Protein AF-A0A6F9D682-F1 (afdb_monomer_lite)

pLDDT: mean 87.8, std 18.55, range [34.5, 98.81]

Structure (mmCIF, N/CA/C/O backbone):
data_AF-A0A6F9D682-F1
#
_entry.id   AF-A0A6F9D682-F1
#
loop_
_atom_site.group_PDB
_atom_site.id
_atom_site.type_symbol
_atom_site.label_atom_id
_atom_site.label_alt_id
_atom_site.label_comp_id
_atom_site.label_asym_id
_atom_site.label_entity_id
_atom_site.label_seq_id
_atom_site.pdbx_PDB_ins_code
_atom_site.Cartn_x
_atom_site.Cartn_y
_atom_site.Cartn_z
_atom_site.occupancy
_atom_site.B_iso_or_equiv
_atom_site.auth_seq_id
_atom_site.auth_comp_id
_atom_site.auth_asym_id
_atom_site.auth_atom_id
_atom_site.pdbx_PDB_model_num
ATOM 1 N N . MET A 1 1 ? 8.078 -0.989 11.674 1.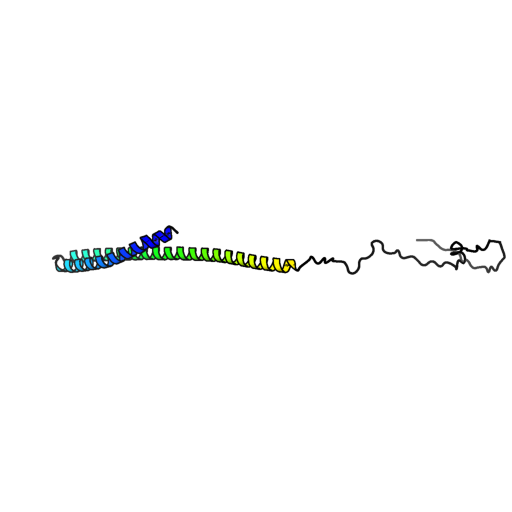00 73.50 1 MET A N 1
ATOM 2 C CA . MET A 1 1 ? 8.097 -2.444 11.963 1.00 73.50 1 MET A CA 1
ATOM 3 C C . MET A 1 1 ? 7.949 -2.728 13.451 1.00 73.50 1 MET A C 1
ATOM 5 O O . MET A 1 1 ? 6.989 -3.394 13.797 1.00 73.50 1 MET A O 1
ATOM 9 N N . ALA A 1 2 ? 8.813 -2.195 14.328 1.00 87.69 2 ALA A N 1
ATOM 10 C CA . ALA A 1 2 ? 8.696 -2.405 15.781 1.00 87.69 2 ALA A CA 1
ATOM 11 C C . ALA A 1 2 ? 7.352 -1.927 16.369 1.00 87.69 2 ALA A C 1
ATOM 13 O O . ALA A 1 2 ? 6.748 -2.624 17.172 1.00 87.69 2 ALA A O 1
ATOM 14 N N . GLU A 1 3 ? 6.856 -0.778 15.909 1.00 93.19 3 GLU A N 1
ATOM 15 C CA . GLU A 1 3 ? 5.561 -0.228 16.328 1.00 93.19 3 GLU A CA 1
ATOM 16 C C . GLU A 1 3 ? 4.369 -1.095 15.891 1.00 93.19 3 GLU A C 1
ATOM 18 O O . GLU A 1 3 ? 3.512 -1.421 16.703 1.00 93.19 3 GLU A O 1
ATOM 23 N N . LEU A 1 4 ? 4.358 -1.564 14.636 1.00 94.69 4 LEU A N 1
ATOM 24 C CA . LEU A 1 4 ? 3.328 -2.488 14.147 1.00 94.69 4 LEU A CA 1
ATOM 25 C C . LEU A 1 4 ? 3.314 -3.799 14.948 1.00 94.69 4 LEU A C 1
ATOM 27 O O . LEU A 1 4 ? 2.244 -4.307 15.270 1.00 94.69 4 LEU A O 1
ATOM 31 N N . GLN A 1 5 ? 4.494 -4.325 15.292 1.00 94.75 5 GLN A N 1
ATOM 32 C CA . GLN A 1 5 ? 4.612 -5.528 16.115 1.00 94.75 5 GLN A CA 1
ATOM 33 C C . GLN A 1 5 ? 4.037 -5.305 17.517 1.00 94.75 5 GLN A C 1
ATOM 35 O O . GLN A 1 5 ? 3.312 -6.148 18.028 1.00 94.75 5 GLN A O 1
ATOM 40 N N . MET A 1 6 ? 4.324 -4.151 18.122 1.00 96.38 6 MET A N 1
ATOM 41 C CA . MET A 1 6 ? 3.793 -3.781 19.434 1.00 96.38 6 MET A CA 1
ATOM 42 C C . MET A 1 6 ? 2.261 -3.694 19.422 1.00 96.38 6 MET A C 1
ATOM 44 O O . MET A 1 6 ? 1.607 -4.256 20.300 1.00 96.38 6 MET A O 1
ATOM 48 N N . LEU A 1 7 ? 1.687 -3.059 18.394 1.00 96.81 7 LEU A N 1
ATOM 49 C CA . LEU A 1 7 ? 0.236 -2.965 18.216 1.00 96.81 7 LEU A CA 1
ATOM 50 C C . LEU A 1 7 ? -0.413 -4.349 18.085 1.00 96.81 7 LEU A C 1
ATOM 52 O O . LEU A 1 7 ? -1.410 -4.620 18.753 1.00 96.81 7 LEU A O 1
ATOM 56 N N . LEU A 1 8 ? 0.162 -5.223 17.252 1.00 95.88 8 LEU A N 1
ATOM 57 C CA . LEU A 1 8 ? -0.378 -6.554 16.959 1.00 95.88 8 LEU A CA 1
ATOM 58 C C . LEU A 1 8 ? -0.243 -7.537 18.123 1.00 95.88 8 LEU A C 1
ATOM 60 O O . LEU A 1 8 ? -1.195 -8.257 18.417 1.00 95.88 8 LEU A O 1
ATOM 64 N N . ASP A 1 9 ? 0.915 -7.572 18.779 1.00 96.19 9 ASP A N 1
ATOM 65 C CA . ASP A 1 9 ? 1.215 -8.588 19.792 1.00 96.19 9 ASP A CA 1
ATOM 66 C C . ASP A 1 9 ? 0.782 -8.174 21.197 1.00 96.19 9 ASP A C 1
ATOM 68 O O . ASP A 1 9 ? 0.541 -9.032 22.049 1.00 96.19 9 ASP A O 1
ATOM 72 N N . GLN A 1 10 ? 0.720 -6.867 21.468 1.00 95.75 10 GLN A N 1
ATOM 73 C CA . GLN A 1 10 ? 0.526 -6.354 22.821 1.00 95.75 10 GLN A CA 1
ATOM 74 C C . GLN A 1 10 ? -0.712 -5.474 22.916 1.00 95.75 10 GLN A C 1
ATOM 76 O O . GLN A 1 10 ? -1.683 -5.878 23.551 1.00 95.75 10 GLN A O 1
ATOM 81 N N . GLU A 1 11 ? -0.717 -4.297 22.293 1.00 96.50 11 GLU A N 1
ATOM 82 C CA . GLU A 1 11 ? -1.712 -3.271 22.626 1.00 96.50 11 GLU A CA 1
ATOM 83 C C . GLU A 1 11 ? -3.140 -3.648 22.213 1.00 96.50 11 GLU A C 1
ATOM 85 O O . GLU A 1 11 ? -4.069 -3.527 23.014 1.00 96.50 11 GLU A O 1
ATOM 90 N N . ILE A 1 12 ? -3.338 -4.141 20.985 1.00 97.62 12 ILE A N 1
ATOM 91 C CA . ILE A 1 12 ? -4.666 -4.540 20.495 1.00 97.62 12 ILE A CA 1
ATOM 92 C C . ILE A 1 12 ? -5.179 -5.782 21.247 1.00 97.62 12 ILE A C 1
ATOM 94 O O . ILE A 1 12 ? -6.318 -5.747 21.729 1.00 97.62 12 ILE A O 1
ATOM 98 N N . PRO A 1 13 ? -4.389 -6.865 21.429 1.00 98.12 13 PRO A N 1
ATOM 99 C CA . PRO A 1 13 ? -4.809 -8.001 22.249 1.00 98.12 13 PRO A CA 1
ATOM 100 C C . PRO A 1 13 ? -5.133 -7.621 23.696 1.00 98.12 13 PRO A C 1
ATOM 102 O O . PRO A 1 13 ? -6.150 -8.068 24.228 1.00 98.12 13 PRO A O 1
ATOM 105 N N . GLN A 1 14 ? -4.312 -6.779 24.331 1.00 96.81 14 GLN A N 1
ATOM 106 C CA . GLN A 1 14 ? -4.551 -6.312 25.698 1.00 96.81 14 GLN A CA 1
ATOM 107 C C . GLN A 1 14 ? -5.819 -5.463 25.785 1.00 96.81 14 GLN A C 1
ATOM 109 O O . GLN A 1 14 ? -6.658 -5.729 26.644 1.00 96.81 14 GLN A O 1
ATOM 114 N N . GLY A 1 15 ? -6.013 -4.507 24.872 1.00 97.06 15 GLY A N 1
ATOM 115 C CA . GLY A 1 15 ? -7.224 -3.686 24.817 1.00 97.06 15 GLY A CA 1
ATOM 116 C C . GLY A 1 15 ? -8.488 -4.525 24.612 1.00 97.06 15 GLY A C 1
ATOM 117 O O . GLY A 1 15 ? -9.496 -4.321 25.289 1.00 97.06 15 GLY A O 1
ATOM 118 N N . ARG A 1 16 ? -8.421 -5.547 23.751 1.00 97.81 16 ARG A N 1
ATOM 119 C CA . ARG A 1 16 ? -9.514 -6.509 23.558 1.00 97.81 16 ARG A CA 1
ATOM 120 C C . ARG A 1 16 ? -9.791 -7.329 24.821 1.00 97.81 16 ARG A C 1
ATOM 122 O O . ARG A 1 16 ? -10.954 -7.511 25.180 1.00 97.81 16 ARG A O 1
ATOM 129 N N . ASN A 1 17 ? -8.752 -7.824 25.491 1.00 97.38 17 ASN A N 1
ATOM 130 C CA . ASN A 1 17 ? -8.898 -8.585 26.733 1.00 97.38 17 ASN A CA 1
ATOM 131 C C . ASN A 1 17 ? -9.485 -7.723 27.857 1.00 97.38 17 ASN A C 1
ATOM 133 O O . ASN A 1 17 ? -10.385 -8.185 28.552 1.00 97.38 17 ASN A O 1
ATOM 137 N N . ALA A 1 18 ? -9.064 -6.461 27.975 1.00 96.50 18 ALA A N 1
ATOM 138 C CA . ALA A 1 18 ? -9.641 -5.505 28.916 1.00 96.50 18 ALA A CA 1
ATOM 139 C C . ALA A 1 18 ? -11.141 -5.280 28.656 1.00 96.50 18 ALA A C 1
ATOM 141 O O . ALA A 1 18 ? -11.926 -5.222 29.600 1.00 96.50 18 ALA A O 1
ATOM 142 N N . LEU A 1 19 ? -11.566 -5.240 27.386 1.00 96.88 19 LEU A N 1
ATOM 143 C CA . LEU A 1 19 ? -12.985 -5.157 27.019 1.00 96.88 19 LEU A CA 1
ATOM 144 C C . LEU A 1 19 ? -13.777 -6.407 27.446 1.00 96.88 19 LEU A C 1
ATOM 146 O O . LEU A 1 19 ? -14.895 -6.300 27.953 1.00 96.88 19 LEU A O 1
ATOM 150 N N . LEU A 1 20 ? -13.202 -7.599 27.252 1.00 97.44 20 LEU A N 1
ATOM 151 C CA . LEU A 1 20 ? -13.810 -8.866 27.679 1.00 97.44 20 LEU A CA 1
ATOM 152 C C . LEU A 1 20 ? -13.907 -8.963 29.204 1.00 97.44 20 LEU A C 1
ATOM 154 O O . LEU A 1 20 ? -14.895 -9.467 29.743 1.00 97.44 20 LEU A O 1
ATOM 158 N N . GLU A 1 21 ? -12.894 -8.473 29.909 1.00 96.88 21 GLU A N 1
ATOM 159 C CA . GLU A 1 21 ? -12.909 -8.400 31.363 1.00 96.88 21 GLU A CA 1
ATOM 160 C C . GLU A 1 21 ? -13.972 -7.409 31.850 1.00 96.88 21 GLU A C 1
ATOM 162 O O . GLU A 1 21 ? -14.788 -7.751 32.707 1.00 96.88 21 GLU A O 1
ATOM 167 N N . SER A 1 22 ? -14.034 -6.226 31.232 1.00 96.56 22 SER A N 1
ATOM 168 C CA . SER A 1 22 ? -15.042 -5.198 31.494 1.00 96.56 22 SER A CA 1
ATOM 169 C C . SER A 1 22 ? -16.460 -5.753 31.349 1.00 96.56 22 SER A C 1
ATOM 171 O O . SER A 1 22 ? -17.278 -5.584 32.249 1.00 96.56 22 SER A O 1
ATOM 173 N N . HIS A 1 23 ? -16.737 -6.539 30.303 1.00 96.25 23 HIS A N 1
ATOM 174 C CA . HIS A 1 23 ? -18.027 -7.215 30.137 1.00 96.25 23 HIS A CA 1
ATOM 175 C C . HIS A 1 23 ? -18.410 -8.092 31.347 1.00 96.25 23 HIS A C 1
ATOM 177 O O . HIS A 1 23 ? -19.521 -7.990 31.875 1.00 96.25 23 HIS A O 1
ATOM 183 N N . ASN A 1 24 ? -17.485 -8.932 31.819 1.00 96.50 24 ASN A N 1
ATOM 184 C CA . ASN A 1 24 ? -17.725 -9.800 32.974 1.00 96.50 24 ASN A CA 1
ATOM 185 C C . ASN A 1 24 ? -17.854 -9.005 34.281 1.00 96.50 24 ASN A C 1
ATOM 187 O O . ASN A 1 24 ? -18.699 -9.323 35.122 1.00 96.50 24 ASN A O 1
ATOM 191 N N . ASN A 1 25 ? -17.037 -7.967 34.450 1.00 96.19 25 ASN A N 1
ATOM 192 C CA . ASN A 1 25 ? -17.040 -7.118 35.636 1.00 96.19 25 ASN A CA 1
ATOM 193 C C . ASN A 1 25 ? -18.336 -6.304 35.731 1.00 96.19 25 ASN A C 1
ATOM 195 O O . ASN A 1 25 ? -18.957 -6.280 36.791 1.00 96.19 25 ASN A O 1
ATOM 199 N N . LEU A 1 26 ? -18.826 -5.745 34.623 1.00 97.25 26 LEU A N 1
ATOM 200 C CA . LEU A 1 26 ? -20.094 -5.012 34.579 1.00 97.25 26 LEU A CA 1
ATOM 201 C C . LEU A 1 26 ? -21.295 -5.883 34.941 1.00 97.25 26 LEU A C 1
ATOM 203 O O . LEU A 1 26 ? -22.202 -5.419 35.628 1.00 97.25 26 LEU A O 1
ATOM 207 N N . LYS A 1 27 ? -21.289 -7.164 34.556 1.00 97.06 27 LYS A N 1
ATOM 208 C CA . LYS A 1 27 ? -22.325 -8.116 34.979 1.00 97.06 27 LYS A CA 1
ATOM 209 C C . LYS A 1 27 ? -22.340 -8.306 36.502 1.00 97.06 27 LYS A C 1
ATOM 211 O O . LYS A 1 27 ? -23.413 -8.366 37.108 1.00 97.06 27 LYS A O 1
ATOM 216 N N . LYS A 1 28 ? -21.161 -8.375 37.129 1.00 97.00 28 LYS A N 1
ATOM 217 C CA . LYS A 1 28 ? -21.029 -8.467 38.593 1.00 97.00 28 LYS A CA 1
ATOM 218 C C . LYS A 1 28 ? -21.475 -7.172 39.273 1.00 97.00 28 LYS A C 1
ATOM 220 O O . LYS A 1 28 ? -22.262 -7.246 40.207 1.00 97.00 28 LYS A O 1
ATOM 225 N N . VAL A 1 29 ? -21.044 -6.011 38.768 1.00 97.00 29 VAL A N 1
ATOM 226 C CA . VAL A 1 29 ? -21.451 -4.686 39.277 1.00 97.00 29 VAL A CA 1
ATOM 227 C C . VAL A 1 29 ? -22.966 -4.517 39.192 1.00 97.00 29 VAL A C 1
ATOM 229 O O . VAL A 1 29 ? -23.595 -4.141 40.172 1.00 97.00 29 VAL A O 1
ATOM 232 N N . SER A 1 30 ? -23.575 -4.882 38.063 1.00 96.81 30 SER A N 1
ATOM 233 C CA . SER A 1 30 ? -25.030 -4.877 37.887 1.00 96.81 30 SER A CA 1
ATOM 234 C C . SER A 1 30 ? -25.745 -5.741 38.931 1.00 96.81 30 SER A C 1
ATOM 236 O O . SER A 1 30 ? -26.725 -5.291 39.526 1.00 96.81 30 SER A O 1
ATOM 238 N N . SER A 1 31 ? -25.249 -6.958 39.169 1.00 97.06 31 SER A N 1
ATOM 239 C CA . SER A 1 31 ? -25.835 -7.877 40.153 1.00 97.06 31 SER A CA 1
ATOM 240 C C . SER A 1 31 ? -25.696 -7.329 41.577 1.00 97.06 31 SER A C 1
ATOM 242 O O . SER A 1 31 ? -26.659 -7.354 42.339 1.00 97.06 31 SER A O 1
ATOM 244 N N . TYR A 1 32 ? -24.528 -6.766 41.904 1.00 97.12 32 TYR A N 1
ATOM 245 C CA . TYR A 1 32 ? -24.266 -6.106 43.181 1.00 97.12 32 TYR A CA 1
ATOM 246 C C . TYR A 1 32 ? -25.198 -4.914 43.402 1.00 97.12 32 TYR A C 1
ATOM 248 O O . TYR A 1 32 ? -25.870 -4.864 44.423 1.00 97.12 32 TYR A O 1
ATOM 256 N N . CYS A 1 33 ? -25.310 -3.991 42.441 1.00 96.88 33 CYS A N 1
ATOM 257 C CA . CYS A 1 33 ? -26.183 -2.823 42.572 1.00 96.88 33 CYS A CA 1
ATOM 258 C C . CYS A 1 33 ? -27.649 -3.227 42.786 1.00 96.88 33 CYS A C 1
ATOM 260 O O . CYS A 1 33 ? -28.337 -2.626 43.608 1.00 96.88 33 CYS A O 1
ATOM 262 N N . ALA A 1 34 ? -28.121 -4.266 42.086 1.00 96.06 34 ALA A N 1
ATOM 263 C CA . ALA A 1 34 ? -29.477 -4.779 42.257 1.00 96.06 34 ALA A CA 1
ATOM 264 C C . ALA A 1 34 ? -29.698 -5.375 43.658 1.00 96.06 34 ALA A C 1
ATOM 266 O O . ALA A 1 34 ? -30.687 -5.051 44.313 1.00 96.06 34 ALA A O 1
ATOM 267 N N . GLN A 1 35 ? -28.774 -6.215 44.129 1.00 96.38 35 GLN A N 1
ATOM 268 C CA . GLN A 1 35 ? -28.865 -6.846 45.446 1.00 96.38 35 GLN A CA 1
ATOM 269 C C . GLN A 1 35 ? -28.723 -5.820 46.579 1.00 96.38 35 GLN A C 1
ATOM 271 O O . GLN A 1 35 ? -29.564 -5.778 47.474 1.00 96.38 35 GLN A O 1
ATOM 276 N N . HIS A 1 36 ? -27.736 -4.930 46.486 1.00 96.06 36 HIS A N 1
ATOM 277 C CA . HIS A 1 36 ? -27.504 -3.850 47.442 1.00 96.06 36 HIS A CA 1
ATOM 278 C C . HIS A 1 36 ? -28.734 -2.945 47.568 1.00 96.06 36 HIS A C 1
ATOM 280 O O . HIS A 1 36 ? -29.180 -2.638 48.671 1.00 96.06 36 HIS A O 1
ATOM 286 N N . TYR A 1 37 ? -29.369 -2.599 46.443 1.00 96.69 37 TYR A N 1
ATOM 287 C CA . TYR A 1 37 ? -30.606 -1.827 46.470 1.00 96.69 37 TYR A CA 1
ATOM 288 C C . TYR A 1 37 ? -31.761 -2.563 47.157 1.00 96.69 37 TYR A C 1
ATOM 290 O O . TYR A 1 37 ? -32.611 -1.906 47.748 1.00 96.69 37 TYR A O 1
ATOM 298 N N . LEU A 1 38 ? -31.835 -3.897 47.106 1.00 95.50 38 LEU A N 1
ATOM 299 C CA . LEU A 1 38 ? -32.885 -4.672 47.781 1.00 95.50 38 LEU A CA 1
ATOM 300 C C . LEU A 1 38 ? -32.625 -4.825 49.284 1.00 95.50 38 LEU A C 1
ATOM 302 O O . LEU A 1 38 ? -33.562 -4.672 50.069 1.00 95.50 38 LEU A O 1
ATOM 306 N N . GLU A 1 39 ? -31.377 -5.062 49.675 1.00 94.81 39 GLU A N 1
ATOM 307 C CA . GLU A 1 39 ? -30.976 -5.356 51.056 1.00 94.81 39 GLU A CA 1
ATOM 308 C C . GLU A 1 39 ? -30.804 -4.099 51.923 1.00 94.81 39 GLU A C 1
ATOM 310 O O . GLU A 1 39 ? -31.131 -4.131 53.109 1.00 94.81 39 GLU A O 1
ATOM 315 N N . ASP A 1 40 ? -30.356 -2.976 51.351 1.00 94.50 40 ASP A N 1
ATOM 316 C CA . ASP A 1 40 ? -30.062 -1.763 52.120 1.00 94.50 40 ASP A CA 1
ATOM 317 C C . ASP A 1 40 ? -31.359 -1.084 52.622 1.00 94.50 40 ASP A C 1
ATOM 319 O O . ASP A 1 40 ? -32.264 -0.804 51.819 1.00 94.50 40 ASP A O 1
ATOM 323 N N . PRO A 1 41 ? -31.501 -0.787 53.928 1.00 93.06 41 PRO A N 1
ATOM 324 C CA . PRO A 1 41 ? -32.632 -0.021 54.450 1.00 93.06 41 PRO A CA 1
ATOM 325 C C . PRO A 1 41 ? -32.726 1.404 53.872 1.00 93.06 41 PRO A C 1
ATOM 327 O O . PRO A 1 41 ? -33.831 1.940 53.757 1.00 93.06 41 PRO A O 1
ATOM 330 N N . ASN A 1 42 ? -31.611 2.028 53.469 1.00 95.19 42 ASN A N 1
ATOM 331 C CA . ASN A 1 42 ? -31.592 3.375 52.900 1.00 95.19 42 ASN A CA 1
ATOM 332 C C . ASN A 1 42 ? -31.526 3.362 51.363 1.00 95.19 42 ASN A C 1
ATOM 334 O O . ASN A 1 42 ? -30.488 3.594 50.742 1.00 95.19 42 ASN A O 1
ATOM 338 N N . LYS A 1 43 ? -32.690 3.206 50.726 1.00 95.00 43 LYS A N 1
ATOM 339 C CA . LYS A 1 43 ? -32.812 3.135 49.256 1.00 95.00 43 LYS A CA 1
ATOM 340 C C . LYS A 1 43 ? -32.249 4.345 48.504 1.00 95.00 43 LYS A C 1
ATOM 342 O O . LYS A 1 43 ? -31.838 4.201 47.356 1.00 95.00 43 LYS A O 1
ATOM 347 N N . LYS A 1 44 ? -32.240 5.541 49.109 1.00 95.56 44 LYS A N 1
ATOM 348 C CA . LYS A 1 44 ? -31.671 6.737 48.462 1.00 95.56 44 LYS A CA 1
ATOM 349 C C . LYS A 1 44 ? -30.154 6.620 48.326 1.00 95.56 44 LYS A C 1
ATOM 351 O O . LYS A 1 44 ? -29.638 6.873 47.244 1.00 95.56 44 LYS A O 1
ATOM 356 N N . ALA A 1 45 ? -29.474 6.185 49.387 1.00 95.12 45 ALA A N 1
ATOM 357 C CA . ALA A 1 45 ? -28.026 5.995 49.372 1.00 95.12 45 ALA A CA 1
ATOM 358 C C . ALA A 1 45 ? -27.614 4.902 48.370 1.00 95.12 45 ALA A C 1
ATOM 360 O O . ALA A 1 45 ? -26.786 5.160 47.499 1.00 95.12 45 ALA A O 1
ATOM 361 N N . ALA A 1 46 ? -28.274 3.738 48.405 1.00 95.62 46 ALA A N 1
ATOM 362 C CA . ALA A 1 46 ? -28.009 2.646 47.464 1.00 95.62 46 ALA A CA 1
ATOM 363 C C . ALA A 1 46 ? -28.245 3.038 45.988 1.00 95.62 46 ALA A C 1
ATOM 365 O O . ALA A 1 46 ? -27.521 2.596 45.089 1.00 95.62 46 ALA A O 1
ATOM 366 N N . LEU A 1 47 ? -29.244 3.888 45.713 1.00 96.25 47 LEU A N 1
ATOM 367 C CA . LEU A 1 47 ? -29.489 4.407 44.365 1.00 96.25 47 LEU A CA 1
ATOM 36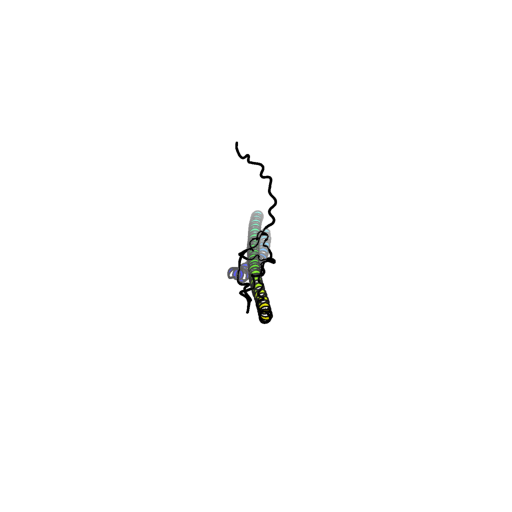8 C C . LEU A 1 47 ? -28.376 5.352 43.901 1.00 96.25 47 LEU A C 1
ATOM 370 O O . LEU A 1 47 ? -27.946 5.266 42.752 1.00 96.25 47 LEU A O 1
ATOM 374 N N . ASP A 1 48 ? -27.920 6.257 44.765 1.00 96.94 48 ASP A N 1
ATOM 375 C CA . ASP A 1 48 ? -26.848 7.187 44.411 1.00 96.94 48 ASP A CA 1
ATOM 376 C C . ASP A 1 48 ? -25.511 6.456 44.211 1.00 96.94 48 ASP A C 1
ATOM 378 O O . ASP A 1 48 ? -24.779 6.765 43.269 1.00 96.94 48 ASP A O 1
ATOM 382 N N . GLU A 1 49 ? -25.237 5.401 44.981 1.00 96.00 49 GLU A N 1
ATOM 383 C CA . GLU A 1 49 ? -24.103 4.506 44.726 1.00 96.00 49 GLU A CA 1
ATOM 384 C C . GLU A 1 49 ? -24.223 3.805 43.361 1.00 96.00 49 GLU A C 1
ATOM 386 O O . GLU A 1 49 ? -23.272 3.781 42.577 1.00 96.00 49 GLU A O 1
ATOM 391 N N . THR A 1 50 ? -25.418 3.319 43.010 1.00 97.44 50 THR A N 1
ATOM 392 C CA . THR A 1 50 ? -25.676 2.712 41.693 1.00 97.44 50 THR A CA 1
ATOM 393 C C . THR A 1 50 ? -25.456 3.708 40.549 1.00 97.44 50 THR A C 1
ATOM 395 O O . THR A 1 50 ? -24.870 3.355 39.521 1.00 97.44 50 THR A O 1
ATOM 398 N N . LYS A 1 51 ? -25.864 4.976 40.705 1.00 97.69 51 LYS A N 1
ATOM 399 C CA . LYS A 1 51 ? -25.582 6.035 39.716 1.00 97.69 51 LYS A CA 1
ATOM 400 C C . LYS A 1 51 ? -24.083 6.280 39.553 1.00 97.69 51 LYS A C 1
ATOM 402 O O . LYS A 1 51 ? -23.620 6.458 38.422 1.00 97.69 51 LYS A O 1
ATOM 407 N N . ASN A 1 52 ? -23.326 6.253 40.649 1.00 97.44 52 ASN A N 1
ATOM 408 C CA . ASN A 1 52 ? -21.873 6.401 40.608 1.00 97.44 52 ASN A CA 1
ATOM 409 C C . ASN A 1 52 ? -21.231 5.246 39.832 1.00 97.44 52 ASN A C 1
ATOM 411 O O . ASN A 1 52 ? -20.471 5.499 38.895 1.00 97.44 52 ASN A O 1
ATOM 415 N N . PHE A 1 53 ? -21.605 3.997 40.130 1.00 97.50 53 PHE A N 1
ATOM 416 C CA . PHE A 1 53 ? -21.139 2.836 39.366 1.00 97.50 53 PHE A CA 1
ATOM 417 C C . PHE A 1 53 ? -21.531 2.911 37.891 1.00 97.50 53 PHE A C 1
ATOM 419 O O . PHE A 1 53 ? -20.714 2.594 37.029 1.00 97.50 53 PHE A O 1
ATOM 426 N N . THR A 1 54 ? -22.741 3.377 37.579 1.00 97.62 54 THR A N 1
ATOM 427 C CA . THR A 1 54 ? -23.208 3.546 36.193 1.00 97.62 54 THR A CA 1
ATOM 428 C C . THR A 1 54 ? -22.350 4.563 35.438 1.00 97.62 54 THR A C 1
ATOM 430 O O . THR A 1 54 ? -21.920 4.305 34.315 1.00 97.62 54 THR A O 1
ATOM 433 N N . THR A 1 55 ? -22.035 5.696 36.070 1.00 97.81 55 THR A N 1
ATOM 434 C CA . THR A 1 55 ? -21.195 6.750 35.479 1.00 97.81 55 THR A CA 1
ATOM 435 C C . THR A 1 55 ? -19.763 6.262 35.252 1.00 97.81 55 THR A C 1
ATOM 437 O O . THR A 1 55 ? -19.210 6.450 34.169 1.00 97.81 55 THR A O 1
ATOM 440 N N . GLN A 1 56 ? -19.177 5.576 36.239 1.00 97.19 56 GLN A N 1
ATOM 441 C CA . GLN A 1 56 ? -17.836 4.993 36.123 1.00 97.19 56 GLN A CA 1
ATOM 442 C C . GLN A 1 56 ? -17.778 3.911 35.039 1.00 97.19 56 GLN A C 1
ATOM 444 O O . GLN A 1 56 ? -16.844 3.886 34.241 1.00 97.19 56 GLN A O 1
ATOM 449 N N . SER A 1 57 ? -18.799 3.056 34.973 1.00 97.62 57 SER A N 1
ATOM 450 C CA . SER A 1 57 ? -18.930 1.998 33.967 1.00 97.62 57 SER A CA 1
ATOM 451 C C . SER A 1 57 ? -18.988 2.565 32.551 1.00 97.62 57 SER A C 1
ATOM 453 O O . SER A 1 57 ? -18.265 2.104 31.670 1.00 97.62 57 SER A O 1
ATOM 455 N N . LEU A 1 58 ? -19.804 3.605 32.342 1.00 97.31 58 LEU A N 1
ATOM 456 C CA . LEU A 1 58 ? -19.917 4.288 31.056 1.00 97.31 58 LEU A CA 1
ATOM 457 C C . LEU A 1 58 ? -18.577 4.902 30.631 1.00 97.31 58 LEU A C 1
ATOM 459 O O . LEU A 1 58 ? -18.129 4.674 29.508 1.00 97.31 58 LEU A O 1
ATOM 463 N N . ALA A 1 59 ? -17.925 5.641 31.533 1.00 97.56 59 ALA A N 1
ATOM 464 C CA . ALA A 1 59 ? -16.634 6.265 31.259 1.00 97.56 59 ALA A CA 1
ATOM 465 C C . ALA A 1 59 ? -15.544 5.224 30.949 1.00 97.56 59 ALA A C 1
ATOM 467 O O . ALA A 1 59 ? -14.780 5.391 29.999 1.00 97.56 59 ALA A O 1
ATOM 468 N N . SER A 1 60 ? -15.502 4.129 31.714 1.00 97.50 60 SER A N 1
ATOM 469 C CA . SER A 1 60 ? -14.526 3.053 31.541 1.00 97.50 60 SER A CA 1
ATOM 470 C C . SER A 1 60 ? -14.667 2.362 30.182 1.00 97.50 60 SER A C 1
ATOM 472 O O . SER A 1 60 ? -13.686 2.259 29.445 1.00 97.50 60 SER A O 1
ATOM 474 N N . VAL A 1 61 ? -15.883 1.953 29.803 1.00 97.88 61 VAL A N 1
ATOM 475 C CA . VAL A 1 61 ? -16.128 1.291 28.510 1.00 97.88 61 VAL A CA 1
ATOM 476 C C . VAL A 1 61 ? -15.836 2.232 27.345 1.00 97.88 61 VAL A C 1
ATOM 478 O O . VAL A 1 61 ? -15.175 1.829 26.389 1.00 97.88 61 VAL A O 1
ATOM 481 N N . ALA A 1 62 ? -16.281 3.490 27.425 1.00 98.12 62 ALA A N 1
ATOM 482 C CA . ALA A 1 62 ? -16.025 4.477 26.380 1.00 98.12 62 ALA A CA 1
ATOM 483 C C . ALA A 1 62 ? -14.519 4.688 26.156 1.00 98.12 62 ALA A C 1
ATOM 485 O O . ALA A 1 62 ? -14.062 4.690 25.013 1.00 98.12 62 ALA A O 1
ATOM 486 N N . TYR A 1 63 ? -13.741 4.793 27.238 1.00 98.00 63 TYR A N 1
ATOM 487 C CA . TYR A 1 63 ? -12.288 4.917 27.160 1.00 98.00 63 TYR A CA 1
ATOM 488 C C . TYR A 1 63 ? -11.640 3.690 26.509 1.00 98.00 63 TYR A C 1
ATOM 490 O O . TYR A 1 63 ? -10.855 3.835 25.575 1.00 98.00 63 TYR A O 1
ATOM 498 N N . GLN A 1 64 ? -11.994 2.480 26.953 1.00 97.94 64 GLN A N 1
ATOM 499 C CA . GLN A 1 64 ? -11.410 1.253 26.406 1.00 97.94 64 GLN A CA 1
ATOM 500 C C . GLN A 1 64 ? -11.720 1.080 24.910 1.00 97.94 64 GLN A C 1
ATOM 502 O O . GLN A 1 64 ? -10.826 0.723 24.142 1.00 97.94 64 GLN A O 1
ATOM 507 N N . ILE A 1 65 ? -12.955 1.377 24.482 1.00 98.12 65 ILE A N 1
ATOM 508 C CA . ILE A 1 65 ? -13.343 1.340 23.064 1.00 98.12 65 ILE A CA 1
ATOM 509 C C . ILE A 1 65 ? -12.544 2.371 22.263 1.00 98.12 65 ILE A C 1
ATOM 511 O O . ILE A 1 65 ? -11.997 2.029 21.217 1.00 98.12 65 ILE A O 1
ATOM 515 N N . ASN A 1 66 ? -12.447 3.612 22.749 1.00 98.06 66 ASN A N 1
ATOM 516 C CA . ASN A 1 66 ? -11.720 4.676 22.060 1.00 98.06 66 ASN A CA 1
ATOM 517 C C . ASN A 1 66 ? -10.233 4.341 21.880 1.00 98.06 66 ASN A C 1
ATOM 519 O O . ASN A 1 66 ? -9.685 4.522 20.792 1.00 98.06 66 ASN A O 1
ATOM 523 N N . THR A 1 67 ? -9.589 3.825 22.928 1.00 97.69 67 THR A N 1
ATOM 524 C CA . THR A 1 67 ? -8.181 3.419 22.880 1.00 97.69 67 THR A CA 1
ATOM 525 C C . THR A 1 67 ? -7.978 2.276 21.888 1.00 97.69 67 THR A C 1
ATOM 527 O O . THR A 1 67 ? -7.116 2.366 21.018 1.00 97.69 67 THR A O 1
ATOM 530 N N . LEU A 1 68 ? -8.815 1.232 21.946 1.00 97.94 68 LEU A N 1
ATOM 531 C CA . LEU A 1 68 ? -8.713 0.103 21.021 1.00 97.94 68 LEU A CA 1
ATOM 532 C C . LEU A 1 68 ? -8.936 0.539 19.566 1.00 97.94 68 LEU A C 1
ATOM 534 O O . LEU A 1 68 ? -8.165 0.155 18.691 1.00 97.94 68 LEU A O 1
ATOM 538 N N . ALA A 1 69 ? -9.952 1.366 19.310 1.00 98.25 69 ALA A N 1
ATOM 539 C CA . ALA A 1 69 ? -10.233 1.897 17.980 1.00 98.25 69 ALA A CA 1
ATOM 540 C C . ALA A 1 69 ? -9.063 2.730 17.438 1.00 98.25 69 ALA A C 1
ATOM 542 O O . ALA A 1 69 ? -8.661 2.537 16.293 1.00 98.25 69 ALA A O 1
ATOM 543 N N . SER A 1 70 ? -8.483 3.602 18.268 1.00 97.94 70 SER A N 1
ATOM 544 C CA . SER A 1 70 ? -7.322 4.417 17.886 1.00 97.94 70 SER A CA 1
ATOM 545 C C . SER A 1 70 ? -6.128 3.542 17.503 1.00 97.94 70 SER A C 1
ATOM 547 O O . SER A 1 70 ? -5.534 3.742 16.447 1.00 97.94 70 SER A O 1
ATOM 549 N N . ASN A 1 71 ? -5.836 2.511 18.299 1.00 97.88 71 ASN A N 1
ATOM 550 C CA . ASN A 1 71 ? -4.736 1.587 18.025 1.00 97.88 71 ASN A CA 1
ATOM 551 C C . ASN A 1 71 ? -4.980 0.754 16.756 1.00 97.88 71 ASN A C 1
ATOM 553 O O . ASN A 1 71 ? -4.054 0.512 15.983 1.00 97.88 71 ASN A O 1
ATOM 557 N N . MET A 1 72 ? -6.227 0.343 16.500 1.00 97.69 72 MET A N 1
ATOM 558 C CA . MET A 1 72 ? -6.583 -0.374 15.271 1.00 97.69 72 MET A CA 1
ATOM 559 C C . MET A 1 72 ? -6.462 0.510 14.025 1.00 97.69 72 MET A C 1
ATOM 561 O O . MET A 1 72 ? -5.947 0.041 13.014 1.00 97.69 72 MET A O 1
ATOM 565 N N . LEU A 1 73 ? -6.897 1.773 14.084 1.00 98.19 73 LEU A N 1
ATOM 566 C CA . LEU A 1 73 ? -6.716 2.721 12.977 1.00 98.19 73 LEU A CA 1
ATOM 567 C C . LEU A 1 73 ? -5.230 2.971 12.704 1.00 98.19 73 LEU A C 1
ATOM 569 O O . LEU A 1 73 ? -4.795 2.857 11.563 1.00 98.19 73 LEU A O 1
ATOM 573 N N . HIS A 1 74 ? -4.440 3.190 13.756 1.00 97.31 74 HIS A N 1
ATOM 574 C CA . HIS A 1 74 ? -2.997 3.398 13.636 1.00 97.31 74 HIS A CA 1
ATOM 575 C C . HIS A 1 74 ? -2.277 2.199 13.002 1.00 97.31 74 HIS A C 1
ATOM 577 O O . HIS A 1 74 ? -1.444 2.345 12.109 1.00 97.31 74 HIS A O 1
ATOM 583 N N . MET A 1 75 ? -2.654 0.980 13.396 1.00 97.75 75 MET A N 1
ATOM 584 C CA . MET A 1 75 ? -2.156 -0.248 12.775 1.00 97.75 75 MET A CA 1
ATOM 585 C C . MET A 1 75 ? -2.454 -0.289 11.266 1.00 97.75 75 MET A C 1
ATOM 587 O O . MET A 1 75 ? -1.569 -0.639 10.479 1.00 97.75 75 MET A O 1
ATOM 591 N N . LEU A 1 76 ? -3.679 0.066 10.859 1.00 97.94 76 LEU A N 1
ATOM 592 C CA . LEU A 1 76 ? -4.083 0.089 9.451 1.00 97.94 76 LEU A CA 1
ATOM 593 C C . LEU A 1 76 ? -3.318 1.151 8.653 1.00 97.94 76 LEU A C 1
ATOM 595 O O . LEU A 1 76 ? -2.869 0.856 7.545 1.00 97.94 76 LEU A O 1
ATOM 599 N N . ASP A 1 77 ? -3.101 2.338 9.220 1.00 97.81 77 ASP A N 1
ATOM 600 C CA . ASP A 1 77 ? -2.322 3.404 8.582 1.00 97.81 77 ASP A CA 1
ATOM 601 C C . ASP A 1 77 ? -0.868 2.968 8.340 1.00 97.81 77 ASP A C 1
ATOM 603 O O . ASP A 1 77 ? -0.328 3.146 7.242 1.00 97.81 77 ASP A O 1
ATOM 607 N N . ILE A 1 78 ? -0.243 2.309 9.325 1.00 97.31 78 ILE A N 1
ATOM 608 C CA . ILE A 1 78 ? 1.111 1.758 9.174 1.00 97.31 78 ILE A CA 1
ATOM 609 C C . ILE A 1 78 ? 1.151 0.697 8.064 1.00 97.31 78 ILE A C 1
ATOM 611 O O . ILE A 1 78 ? 2.082 0.690 7.254 1.00 97.31 78 ILE A O 1
ATOM 615 N N . GLN A 1 79 ? 0.165 -0.201 8.003 1.00 97.25 79 GL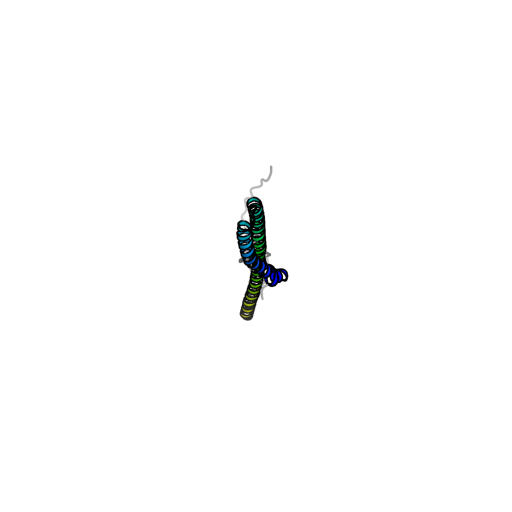N A N 1
ATOM 616 C CA . GLN A 1 79 ? 0.094 -1.228 6.958 1.00 97.25 79 GLN A CA 1
ATOM 617 C C . GLN A 1 79 ? -0.130 -0.622 5.566 1.00 97.25 79 GLN A C 1
ATOM 619 O O . GLN A 1 79 ? 0.533 -1.028 4.610 1.00 97.25 79 GLN A O 1
ATOM 624 N N . ALA A 1 80 ? -0.999 0.383 5.444 1.00 97.75 80 ALA A N 1
ATOM 625 C CA . ALA A 1 80 ? -1.234 1.091 4.188 1.00 97.75 80 ALA A CA 1
ATOM 626 C C . ALA A 1 80 ? 0.048 1.768 3.675 1.00 97.75 80 ALA A C 1
ATOM 628 O O . ALA A 1 80 ? 0.404 1.626 2.502 1.00 97.75 80 ALA A O 1
ATOM 629 N N . ALA A 1 81 ? 0.800 2.427 4.561 1.00 96.88 81 ALA A N 1
ATOM 630 C CA . ALA A 1 81 ? 2.088 3.026 4.217 1.00 96.88 81 ALA A CA 1
ATOM 631 C C . ALA A 1 81 ? 3.132 1.974 3.797 1.00 96.88 81 ALA A C 1
ATOM 633 O O . ALA A 1 81 ? 3.903 2.196 2.861 1.00 96.88 81 ALA A O 1
ATOM 634 N N . GLN A 1 82 ? 3.162 0.810 4.455 1.00 96.44 82 GLN A N 1
ATOM 635 C CA . GLN A 1 82 ? 4.044 -0.295 4.062 1.00 96.44 82 GLN A CA 1
ATOM 636 C C . GLN A 1 82 ? 3.720 -0.815 2.660 1.00 96.44 82 GLN A C 1
ATOM 638 O O . GLN A 1 82 ? 4.639 -0.999 1.861 1.00 96.44 82 GLN A O 1
ATOM 643 N N . LEU A 1 83 ? 2.437 -0.989 2.334 1.00 97.62 83 LEU A N 1
ATOM 644 C CA . LEU A 1 83 ? 2.007 -1.411 1.001 1.00 97.62 83 LEU A CA 1
ATOM 645 C C . LEU A 1 83 ? 2.380 -0.386 -0.073 1.00 97.62 83 LEU A C 1
ATOM 647 O O . LEU A 1 83 ? 2.908 -0.777 -1.109 1.00 97.62 83 LEU A O 1
ATOM 651 N N . ALA A 1 84 ? 2.196 0.911 0.185 1.00 97.88 84 ALA A N 1
ATOM 652 C CA . ALA A 1 84 ? 2.596 1.964 -0.753 1.00 97.88 84 ALA A CA 1
ATOM 653 C C . ALA A 1 84 ? 4.113 1.955 -1.031 1.00 97.88 84 ALA A C 1
ATOM 655 O O . ALA A 1 84 ? 4.554 2.099 -2.173 1.00 97.88 84 ALA A O 1
ATOM 656 N N . ASN A 1 85 ? 4.928 1.730 0.004 1.00 97.12 85 ASN A N 1
ATOM 657 C CA . ASN A 1 85 ? 6.376 1.597 -0.155 1.00 97.12 85 ASN A CA 1
ATOM 658 C C . ASN A 1 85 ? 6.759 0.333 -0.938 1.00 97.12 85 ASN A C 1
ATOM 660 O O . ASN A 1 85 ? 7.646 0.383 -1.793 1.00 97.12 85 ASN A O 1
ATOM 664 N N . MET A 1 86 ? 6.090 -0.793 -0.672 1.00 98.00 86 MET A N 1
ATOM 665 C CA . MET A 1 86 ? 6.292 -2.032 -1.423 1.00 98.00 86 MET A CA 1
ATOM 666 C C . MET A 1 86 ? 5.913 -1.877 -2.896 1.00 98.00 86 MET A C 1
ATOM 668 O O . MET A 1 86 ? 6.660 -2.333 -3.756 1.00 98.00 86 MET A O 1
ATOM 672 N N . ASP A 1 87 ? 4.805 -1.203 -3.193 1.00 97.69 87 ASP A N 1
ATOM 673 C CA . ASP A 1 87 ? 4.356 -0.943 -4.562 1.00 97.69 87 ASP A CA 1
ATOM 674 C C . ASP A 1 87 ? 5.387 -0.112 -5.343 1.00 97.69 87 ASP A C 1
ATOM 676 O O . ASP A 1 87 ? 5.809 -0.479 -6.440 1.00 97.69 87 ASP A O 1
ATOM 680 N N . SER A 1 88 ? 5.925 0.943 -4.720 1.00 98.25 88 SER A N 1
ATOM 681 C CA . SER A 1 88 ? 7.023 1.731 -5.296 1.00 98.25 88 SER A CA 1
ATOM 682 C C . SER A 1 88 ? 8.282 0.889 -5.554 1.00 98.25 88 SER A C 1
ATOM 684 O O . SER A 1 88 ? 8.903 0.990 -6.619 1.00 98.25 88 SER A O 1
ATOM 686 N N . ALA A 1 89 ? 8.665 0.016 -4.618 1.00 98.19 89 ALA A N 1
ATOM 687 C CA . ALA A 1 89 ? 9.803 -0.884 -4.800 1.00 98.19 89 ALA A CA 1
ATOM 688 C C . ALA A 1 89 ? 9.576 -1.867 -5.964 1.00 98.19 89 ALA A C 1
ATOM 690 O O . ALA A 1 89 ? 10.473 -2.067 -6.786 1.00 98.19 89 ALA A O 1
ATOM 691 N N . ILE A 1 90 ? 8.369 -2.426 -6.080 1.00 98.31 90 ILE A N 1
ATOM 692 C CA . ILE A 1 90 ? 7.978 -3.317 -7.180 1.00 98.31 90 ILE A CA 1
ATOM 693 C C . ILE A 1 90 ? 8.024 -2.576 -8.518 1.00 98.31 90 ILE A C 1
ATOM 695 O O . ILE A 1 90 ? 8.581 -3.102 -9.481 1.00 98.31 90 ILE A O 1
ATOM 699 N N . ASN A 1 91 ? 7.524 -1.343 -8.583 1.00 98.50 91 ASN A N 1
ATOM 700 C CA . ASN A 1 91 ? 7.580 -0.528 -9.794 1.00 98.50 91 ASN A CA 1
ATOM 701 C C . ASN A 1 91 ? 9.032 -0.279 -10.254 1.00 98.50 91 ASN A C 1
ATOM 703 O O . ASN A 1 91 ? 9.349 -0.432 -11.433 1.00 98.50 91 ASN A O 1
ATOM 707 N N . ASN A 1 92 ? 9.948 0.020 -9.326 1.00 98.44 92 ASN A N 1
ATOM 708 C CA . ASN A 1 92 ? 11.375 0.168 -9.643 1.00 98.44 92 ASN A CA 1
ATOM 709 C C . ASN A 1 92 ? 11.997 -1.132 -10.184 1.00 98.44 92 ASN A C 1
ATOM 711 O O . ASN A 1 92 ? 12.790 -1.104 -11.132 1.00 98.44 92 ASN A O 1
ATOM 715 N N . ILE A 1 93 ? 11.628 -2.281 -9.610 1.00 98.44 93 ILE A N 1
ATOM 716 C CA . ILE A 1 93 ? 12.060 -3.593 -10.107 1.00 98.44 93 ILE A CA 1
ATOM 717 C C . ILE A 1 93 ? 11.513 -3.826 -11.518 1.00 98.44 93 ILE A C 1
ATOM 719 O O . ILE A 1 93 ? 12.281 -4.208 -12.400 1.00 98.44 93 ILE A O 1
ATOM 723 N N . SER A 1 94 ? 10.229 -3.541 -11.753 1.00 98.62 94 SER A N 1
ATOM 724 C CA . SER A 1 94 ? 9.599 -3.676 -13.070 1.00 98.62 94 SER A CA 1
ATOM 725 C C . SER A 1 94 ? 10.342 -2.857 -14.121 1.00 98.62 94 SER A C 1
ATOM 727 O O . SER A 1 94 ? 10.794 -3.409 -15.119 1.00 98.62 94 SER A O 1
ATOM 729 N N . 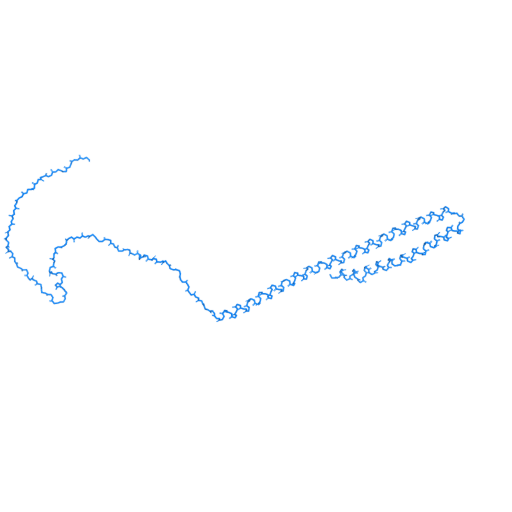GLN A 1 95 ? 10.593 -1.572 -13.851 1.00 98.56 95 GLN A N 1
ATOM 730 C CA . GLN A 1 95 ? 11.342 -0.703 -14.763 1.00 98.56 95 GLN A CA 1
ATOM 731 C C . GLN A 1 95 ? 12.759 -1.223 -15.028 1.00 98.56 95 GLN A C 1
ATOM 733 O O . GLN A 1 95 ? 13.240 -1.186 -16.159 1.00 98.56 95 GLN A O 1
ATOM 738 N N . THR A 1 96 ? 13.438 -1.741 -14.002 1.00 98.69 96 THR A N 1
ATOM 739 C CA . THR A 1 96 ? 14.778 -2.326 -14.156 1.00 98.69 96 THR A CA 1
ATOM 740 C C . THR A 1 96 ? 14.750 -3.549 -15.072 1.00 98.69 96 THR A C 1
ATOM 742 O O . THR A 1 96 ? 15.628 -3.703 -15.926 1.00 98.69 96 THR A O 1
ATOM 745 N N . VAL A 1 97 ? 13.734 -4.403 -14.925 1.00 98.81 97 VAL A N 1
ATOM 746 C CA . VAL A 1 97 ? 13.523 -5.572 -15.784 1.00 98.81 97 VAL A CA 1
ATOM 747 C C . VAL A 1 97 ? 13.198 -5.143 -17.212 1.00 98.81 97 VAL A C 1
ATOM 749 O O . VAL A 1 97 ? 13.827 -5.659 -18.133 1.00 98.81 97 VAL A O 1
ATOM 752 N N . ASP A 1 98 ? 12.307 -4.174 -17.411 1.00 98.69 98 ASP A N 1
ATOM 753 C CA . ASP A 1 98 ? 11.934 -3.672 -18.739 1.00 98.69 98 ASP A CA 1
ATOM 754 C C . ASP A 1 98 ? 13.143 -3.080 -19.470 1.00 98.69 98 ASP A C 1
ATOM 756 O O . ASP A 1 98 ? 13.437 -3.444 -20.612 1.00 98.69 98 ASP A O 1
ATOM 760 N N . ILE A 1 99 ? 13.931 -2.250 -18.778 1.00 98.69 99 ILE A N 1
ATOM 761 C CA . ILE A 1 99 ? 15.190 -1.706 -19.300 1.00 98.69 99 ILE A CA 1
ATOM 762 C C . ILE A 1 99 ? 16.161 -2.835 -19.649 1.00 98.69 99 ILE A C 1
ATOM 764 O O . ILE A 1 99 ? 16.841 -2.771 -20.674 1.00 98.69 99 ILE A O 1
ATOM 768 N N . HIS A 1 100 ? 16.272 -3.862 -18.805 1.00 98.81 100 HIS A N 1
ATOM 769 C CA . HIS A 1 100 ? 17.147 -4.997 -19.072 1.00 98.81 100 HIS A CA 1
ATOM 770 C C . HIS A 1 100 ? 16.694 -5.779 -20.311 1.00 98.81 100 HIS A C 1
ATOM 772 O O . HIS A 1 100 ? 17.519 -6.063 -21.179 1.00 98.81 100 HIS A O 1
ATOM 778 N N . LYS A 1 101 ? 15.396 -6.082 -20.425 1.00 98.69 101 LYS A N 1
ATOM 779 C CA . LYS A 1 101 ? 14.812 -6.782 -21.575 1.00 98.69 101 LYS A CA 1
ATOM 780 C C . LYS A 1 101 ? 15.048 -6.009 -22.870 1.00 98.69 101 LYS A C 1
ATOM 782 O O . LYS A 1 101 ? 15.548 -6.591 -23.831 1.00 98.69 101 LYS A O 1
ATOM 787 N N . GLU A 1 102 ? 14.800 -4.702 -22.864 1.00 98.75 102 GLU A N 1
ATOM 788 C CA . GLU A 1 102 ? 15.063 -3.829 -24.010 1.00 98.75 102 GLU A CA 1
ATOM 789 C C . GLU A 1 102 ? 16.559 -3.779 -24.355 1.00 98.75 102 GLU A C 1
ATOM 791 O O . GLU A 1 102 ? 16.937 -3.886 -25.519 1.00 98.75 102 GLU A O 1
ATOM 796 N N . LYS A 1 103 ? 17.450 -3.674 -23.358 1.00 98.69 103 LYS A N 1
ATOM 797 C CA . LYS A 1 103 ? 18.907 -3.693 -23.585 1.00 98.69 103 LYS A CA 1
ATOM 798 C C . LYS A 1 103 ? 19.385 -5.004 -24.205 1.00 98.69 103 LYS A C 1
ATOM 800 O O . LYS A 1 103 ? 20.259 -4.965 -25.069 1.00 98.69 103 LYS A O 1
ATOM 805 N N . VAL A 1 104 ? 18.845 -6.142 -23.769 1.00 98.75 104 VAL A N 1
ATOM 806 C CA . VAL A 1 104 ? 19.154 -7.454 -24.357 1.00 98.75 104 VAL A CA 1
ATOM 807 C C . VAL A 1 104 ? 18.678 -7.495 -25.806 1.00 98.75 104 VAL A C 1
ATOM 809 O O . VAL A 1 104 ? 19.484 -7.772 -26.688 1.00 98.75 104 VAL A O 1
ATOM 812 N N . ALA A 1 105 ? 17.427 -7.115 -26.077 1.00 98.50 105 ALA A N 1
ATOM 813 C CA . ALA A 1 105 ? 16.894 -7.073 -27.439 1.00 98.50 105 ALA A CA 1
ATOM 814 C C . ALA A 1 105 ? 17.705 -6.139 -28.360 1.00 98.50 105 ALA A C 1
ATOM 816 O O . ALA A 1 105 ? 18.061 -6.516 -29.477 1.00 98.50 105 ALA A O 1
ATOM 817 N N . ARG A 1 106 ? 18.077 -4.944 -27.874 1.00 98.44 106 ARG A N 1
ATOM 818 C CA . ARG A 1 106 ? 18.928 -3.996 -28.611 1.00 98.44 106 ARG A CA 1
ATOM 819 C C . ARG A 1 106 ? 20.333 -4.519 -28.869 1.00 98.44 106 ARG A C 1
ATOM 821 O O . ARG A 1 106 ? 20.908 -4.201 -29.906 1.00 98.44 106 ARG A O 1
ATOM 828 N N . ARG A 1 107 ? 20.899 -5.296 -27.944 1.00 98.12 107 ARG A N 1
ATOM 829 C CA . ARG A 1 107 ? 22.194 -5.950 -28.149 1.00 98.12 107 ARG A CA 1
ATOM 830 C C . ARG A 1 107 ? 22.102 -6.956 -29.294 1.00 98.12 107 ARG A C 1
ATOM 832 O O . ARG A 1 107 ? 22.931 -6.879 -30.192 1.00 98.12 107 ARG A O 1
ATOM 839 N N . GLU A 1 108 ? 21.087 -7.821 -29.291 1.00 98.38 108 GLU A N 1
ATOM 840 C CA . GLU A 1 108 ? 20.877 -8.835 -30.337 1.00 98.38 108 GLU A CA 1
ATOM 841 C C . GLU A 1 108 ? 20.710 -8.202 -31.725 1.00 98.38 108 GLU A C 1
ATOM 843 O O . GLU A 1 108 ? 21.427 -8.561 -32.657 1.00 98.38 108 GLU A O 1
ATOM 848 N N . ILE A 1 109 ? 19.834 -7.197 -31.871 1.00 98.06 109 ILE A N 1
ATOM 849 C CA . ILE A 1 109 ? 19.689 -6.503 -33.163 1.00 98.06 109 ILE A CA 1
ATOM 850 C C . ILE A 1 109 ? 20.942 -5.691 -33.516 1.00 98.06 109 ILE A C 1
ATOM 852 O O . ILE A 1 109 ? 21.293 -5.591 -34.686 1.00 98.06 109 ILE A O 1
ATOM 856 N N . GLY A 1 110 ? 21.658 -5.160 -32.520 1.00 98.06 110 GLY A N 1
ATOM 857 C CA . GLY A 1 110 ? 22.895 -4.405 -32.702 1.00 98.06 110 GLY A CA 1
ATOM 858 C C . GLY A 1 110 ? 23.996 -5.202 -33.406 1.00 98.06 110 GLY A C 1
ATOM 859 O O . GLY A 1 110 ? 24.700 -4.630 -34.238 1.00 98.06 110 GLY A O 1
ATOM 860 N N . LEU A 1 111 ? 24.093 -6.518 -33.160 1.00 97.69 111 LEU A N 1
ATOM 861 C CA . LEU A 1 111 ? 25.025 -7.412 -33.869 1.00 97.69 111 LEU A CA 1
ATOM 862 C C . LEU A 1 111 ? 24.771 -7.451 -35.386 1.00 97.69 111 LEU A C 1
ATOM 864 O O . LEU A 1 111 ? 25.701 -7.674 -36.157 1.00 97.69 111 LEU A O 1
ATOM 868 N N . LEU A 1 112 ? 23.526 -7.230 -35.814 1.00 98.00 112 LEU A N 1
ATOM 869 C CA . LEU A 1 112 ? 23.107 -7.258 -37.218 1.00 98.00 112 LEU A CA 1
ATOM 870 C C . LEU A 1 112 ? 23.166 -5.877 -37.886 1.00 98.00 112 LEU A C 1
ATOM 872 O O . LEU A 1 112 ? 22.718 -5.715 -39.022 1.00 98.00 112 LEU A O 1
ATOM 876 N N . THR A 1 113 ? 23.697 -4.868 -37.194 1.00 97.38 113 THR A N 1
ATOM 877 C CA . THR A 1 113 ? 23.767 -3.493 -37.694 1.00 97.38 113 THR A CA 1
ATOM 878 C C . THR A 1 113 ? 25.205 -3.037 -37.894 1.00 97.38 113 THR A C 1
ATOM 880 O O . THR A 1 113 ? 26.137 -3.494 -37.242 1.00 97.38 113 THR A O 1
ATOM 883 N N . THR A 1 114 ? 25.383 -2.087 -38.804 1.00 96.25 114 THR A N 1
ATOM 884 C CA . THR A 1 114 ? 26.623 -1.330 -38.974 1.00 96.25 114 THR A CA 1
ATOM 885 C C . THR A 1 114 ? 26.268 0.130 -39.229 1.00 96.25 114 THR A C 1
ATOM 887 O O . THR A 1 114 ? 25.143 0.448 -39.627 1.00 96.25 114 THR A O 1
ATOM 890 N N . ASN A 1 115 ? 27.209 1.037 -38.990 1.00 93.81 115 ASN A N 1
ATOM 891 C CA . ASN A 1 115 ? 26.971 2.463 -39.171 1.00 93.81 115 ASN A CA 1
ATOM 892 C C . ASN A 1 115 ? 26.721 2.785 -40.649 1.00 93.81 115 ASN A C 1
ATOM 894 O O . ASN A 1 115 ? 27.601 2.623 -41.495 1.00 93.81 115 ASN A O 1
ATOM 898 N N . LYS A 1 116 ? 25.534 3.315 -40.959 1.00 94.44 116 LYS A N 1
ATOM 899 C CA . LYS A 1 116 ? 25.256 3.905 -42.270 1.00 94.44 116 LYS A CA 1
ATOM 900 C C . LYS A 1 116 ? 25.785 5.336 -42.291 1.00 94.44 116 LYS A C 1
ATOM 902 O O . LYS A 1 116 ? 25.235 6.213 -41.630 1.00 94.44 116 LYS A O 1
ATOM 907 N N . ILE A 1 117 ? 26.826 5.581 -43.079 1.00 92.25 117 ILE A N 1
ATOM 908 C CA . ILE A 1 117 ? 27.343 6.934 -43.290 1.00 92.25 117 ILE A CA 1
ATOM 909 C C . ILE A 1 117 ? 26.359 7.680 -44.196 1.00 92.25 117 ILE A C 1
ATOM 911 O O . ILE A 1 117 ? 26.229 7.370 -45.378 1.00 92.25 117 ILE A O 1
ATOM 915 N N . ILE A 1 118 ? 25.646 8.653 -43.629 1.00 91.62 118 ILE A N 1
ATOM 916 C CA . ILE A 1 118 ? 24.776 9.562 -44.377 1.00 91.62 118 ILE A CA 1
ATOM 917 C C . ILE A 1 118 ? 25.467 10.917 -44.410 1.00 91.62 118 ILE A C 1
ATOM 919 O O . ILE A 1 118 ? 25.491 11.642 -43.417 1.00 91.62 118 ILE A O 1
ATOM 923 N N . THR A 1 119 ? 26.047 11.258 -45.555 1.00 89.44 119 THR A N 1
ATOM 924 C CA . THR A 1 119 ? 26.565 12.601 -45.794 1.00 89.44 119 THR A CA 1
ATOM 925 C C . THR A 1 119 ? 25.431 13.495 -46.281 1.00 89.44 119 THR A C 1
ATOM 927 O O . THR A 1 119 ? 24.618 13.110 -47.120 1.00 89.44 119 THR A O 1
ATOM 930 N N . ARG A 1 120 ? 25.357 14.709 -45.734 1.00 88.88 120 ARG A N 1
ATOM 931 C CA . ARG A 1 120 ? 24.446 15.742 -46.225 1.00 88.88 120 ARG A CA 1
ATOM 932 C C . ARG A 1 120 ? 25.233 16.653 -47.155 1.00 88.88 120 ARG A C 1
ATOM 934 O O . ARG A 1 120 ? 26.102 17.386 -46.694 1.00 88.88 120 ARG A O 1
ATOM 941 N N . SER A 1 121 ? 24.935 16.602 -48.446 1.00 87.62 121 SER A N 1
ATOM 942 C CA . SER A 1 121 ? 25.475 17.528 -49.441 1.00 87.62 121 SER A CA 1
ATOM 943 C C . SER A 1 121 ? 24.381 18.461 -49.957 1.00 87.62 121 SER A C 1
ATOM 945 O O . SER A 1 121 ? 23.186 18.156 -49.902 1.00 87.62 121 SER A O 1
ATOM 947 N N . HIS A 1 122 ? 24.793 19.632 -50.440 1.00 91.12 122 HIS A N 1
ATOM 948 C CA . HIS A 1 122 ? 23.909 20.492 -51.216 1.00 91.12 122 HIS A CA 1
ATOM 949 C C . HIS A 1 122 ? 23.719 19.892 -52.612 1.00 91.12 122 HIS A C 1
ATOM 951 O O . HIS A 1 122 ? 24.655 19.330 -53.176 1.00 91.12 122 HIS A O 1
ATOM 957 N N . GLN A 1 123 ? 22.517 20.033 -53.179 1.00 87.69 123 GLN A N 1
ATOM 958 C CA . GLN A 1 123 ? 22.221 19.545 -54.535 1.00 87.69 123 GLN A CA 1
ATOM 959 C C . GLN A 1 123 ? 23.070 20.248 -55.599 1.00 87.69 123 GLN A C 1
ATOM 961 O O . GLN A 1 123 ? 23.416 19.652 -56.612 1.00 87.69 123 GLN A O 1
ATOM 966 N N . ILE A 1 124 ? 23.413 21.514 -55.356 1.00 89.12 124 ILE A N 1
ATOM 967 C CA . ILE A 1 124 ? 24.285 22.309 -56.211 1.00 89.12 124 ILE A CA 1
ATOM 968 C C . ILE A 1 124 ? 25.366 22.900 -55.316 1.00 89.12 124 ILE A C 1
ATOM 970 O O . ILE A 1 124 ? 25.069 23.628 -54.369 1.00 89.12 124 ILE A O 1
ATOM 974 N N . VAL A 1 125 ? 26.619 22.579 -55.620 1.00 90.12 125 VAL A N 1
ATOM 975 C CA . VAL A 1 125 ? 27.797 23.184 -55.001 1.00 90.12 125 VAL A CA 1
ATOM 976 C C . VAL A 1 125 ? 28.493 23.974 -56.097 1.00 90.12 125 VAL A C 1
ATOM 978 O O . VAL A 1 125 ? 29.088 23.391 -57.001 1.00 90.12 125 VAL A O 1
ATOM 981 N N . ALA A 1 126 ? 28.355 25.300 -56.059 1.00 89.38 126 ALA A N 1
ATOM 982 C CA . ALA A 1 126 ? 29.046 26.159 -57.009 1.00 89.38 126 ALA A CA 1
ATOM 983 C C . ALA A 1 126 ? 30.566 26.073 -56.772 1.00 89.38 126 ALA A C 1
ATOM 985 O O . ALA A 1 126 ? 30.998 26.030 -55.615 1.00 89.38 126 ALA A O 1
ATOM 986 N N . PRO A 1 127 ? 31.384 26.044 -57.835 1.00 89.31 127 PRO A N 1
ATOM 987 C CA . PRO A 1 127 ? 32.832 26.085 -57.686 1.00 89.31 127 PRO A CA 1
ATOM 988 C C . PRO A 1 127 ? 33.264 27.397 -57.017 1.00 89.31 127 PRO A C 1
ATOM 990 O O . PRO A 1 127 ? 32.680 28.451 -57.265 1.00 89.31 127 PRO A O 1
ATOM 993 N N . THR A 1 128 ? 34.320 27.343 -56.196 1.00 91.12 128 THR A N 1
ATOM 994 C CA . THR A 1 128 ? 34.860 28.511 -55.472 1.00 91.12 128 THR A CA 1
ATOM 995 C C . THR A 1 128 ? 35.230 29.662 -56.410 1.00 91.12 128 THR A C 1
ATOM 997 O O . THR A 1 128 ? 35.075 30.826 -56.052 1.00 91.12 128 THR A O 1
ATOM 1000 N N . ASN A 1 129 ? 35.696 29.334 -57.618 1.00 90.50 129 ASN A N 1
ATOM 1001 C CA . ASN A 1 129 ? 36.013 30.298 -58.663 1.00 90.50 129 ASN A CA 1
ATOM 1002 C C . ASN A 1 129 ? 35.026 30.120 -59.826 1.00 90.50 1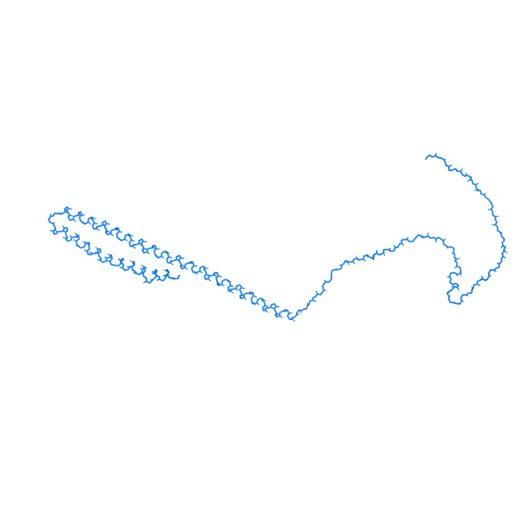29 ASN A C 1
ATOM 1004 O O . ASN A 1 129 ? 35.164 29.147 -60.569 1.00 90.50 129 ASN A O 1
ATOM 1008 N N . PRO A 1 130 ? 34.036 31.015 -59.996 1.00 87.44 130 PRO A N 1
ATOM 1009 C CA . PRO A 1 130 ? 33.194 31.007 -61.184 1.00 87.44 130 PRO A CA 1
ATOM 1010 C C . PRO A 1 130 ? 33.996 31.474 -62.406 1.00 87.44 130 PRO A C 1
ATOM 1012 O O . PRO A 1 130 ? 34.836 32.376 -62.302 1.00 87.44 130 PRO A O 1
ATOM 1015 N N . ASP A 1 131 ? 33.714 30.886 -63.568 1.00 88.06 131 ASP A N 1
ATOM 1016 C CA . ASP A 1 131 ? 34.334 31.300 -64.826 1.00 88.06 131 ASP A CA 1
ATOM 1017 C C . ASP A 1 131 ? 34.043 32.776 -65.117 1.00 88.06 131 ASP A C 1
ATOM 1019 O O . ASP A 1 131 ? 32.918 33.267 -64.977 1.00 88.06 131 ASP A O 1
ATOM 1023 N N . ARG A 1 132 ? 35.083 33.512 -65.522 1.00 88.56 132 ARG A N 1
ATOM 1024 C CA . ARG A 1 132 ? 34.954 34.937 -65.834 1.00 88.56 132 ARG A CA 1
ATOM 1025 C C . ARG A 1 132 ? 34.330 35.103 -67.221 1.00 88.56 132 ARG A C 1
ATOM 1027 O O . ARG A 1 132 ? 34.839 34.517 -68.175 1.00 88.56 132 ARG A O 1
ATOM 1034 N N . PRO A 1 133 ? 33.293 35.942 -67.380 1.00 89.75 133 PRO A N 1
ATOM 1035 C CA . PRO A 1 133 ? 32.710 36.199 -68.690 1.00 89.75 133 PRO A CA 1
ATOM 1036 C C . PRO A 1 133 ? 33.734 36.887 -69.603 1.00 89.75 133 PRO A C 1
ATOM 1038 O O . PRO A 1 133 ? 34.215 37.984 -69.308 1.00 89.75 133 PRO A O 1
ATOM 1041 N N . VAL A 1 134 ? 34.065 36.247 -70.726 1.00 91.38 134 VAL A N 1
ATOM 1042 C CA . VAL A 1 134 ? 34.983 36.790 -71.738 1.00 91.38 134 VAL A CA 1
ATOM 1043 C C . VAL A 1 134 ? 34.181 37.574 -72.774 1.00 91.38 134 VAL A C 1
ATOM 1045 O O . VAL A 1 134 ? 33.225 37.065 -73.356 1.00 91.38 134 VAL A O 1
ATOM 1048 N N . LYS A 1 135 ? 34.562 38.833 -73.016 1.00 93.12 135 LYS A N 1
ATOM 1049 C CA . LYS A 1 135 ? 33.934 39.664 -74.052 1.00 93.12 135 LYS A CA 1
ATOM 1050 C C . LYS A 1 135 ? 34.339 39.169 -75.438 1.00 93.12 135 LYS A C 1
ATOM 1052 O O . LYS A 1 135 ? 35.513 38.907 -75.687 1.00 93.12 135 LYS A O 1
ATOM 1057 N N . TYR A 1 136 ? 33.375 39.111 -76.350 1.00 94.25 136 TYR A N 1
ATOM 1058 C CA . TYR A 1 136 ? 33.649 38.810 -77.750 1.00 94.25 136 TYR A CA 1
ATOM 1059 C C . TYR A 1 136 ? 34.515 39.905 -78.392 1.00 94.25 136 TYR A C 1
ATOM 1061 O O . TYR A 1 136 ? 34.236 41.096 -78.245 1.00 94.25 136 TYR A O 1
ATOM 1069 N N . VAL A 1 137 ? 35.540 39.492 -79.140 1.00 92.69 137 VAL A N 1
ATOM 1070 C CA . VAL A 1 137 ? 36.409 40.368 -79.935 1.00 92.69 137 VAL A CA 1
ATOM 1071 C C . VAL A 1 137 ? 36.527 39.769 -81.332 1.00 92.69 137 VAL A C 1
ATOM 1073 O O . VAL A 1 137 ? 36.908 38.609 -81.480 1.00 92.69 137 VAL A O 1
ATOM 1076 N N . ARG A 1 138 ? 36.211 40.555 -82.368 1.00 93.50 138 ARG A N 1
ATOM 1077 C CA . ARG A 1 138 ? 36.390 40.132 -83.764 1.00 93.50 138 ARG A CA 1
ATOM 1078 C C . ARG A 1 138 ? 37.883 40.048 -84.070 1.00 93.50 138 ARG A C 1
ATOM 1080 O O . ARG A 1 138 ? 38.562 41.072 -84.048 1.00 93.50 138 ARG A O 1
ATOM 1087 N N . LYS A 1 139 ? 38.367 38.852 -84.389 1.00 91.81 139 LYS A N 1
ATOM 1088 C CA . LYS A 1 139 ? 39.709 38.624 -84.932 1.00 91.81 139 LYS A CA 1
ATOM 1089 C C . LYS A 1 139 ? 39.582 38.187 -86.399 1.00 91.81 139 LYS A C 1
ATOM 1091 O O . LYS A 1 139 ? 38.671 37.411 -86.696 1.00 91.81 139 LYS A O 1
ATOM 1096 N N . PRO A 1 140 ? 40.395 38.726 -87.327 1.00 91.25 140 PRO A N 1
ATOM 1097 C CA . PRO A 1 140 ? 40.462 38.203 -88.690 1.00 91.25 140 PRO A CA 1
ATOM 1098 C C . PRO A 1 140 ? 40.986 36.760 -88.675 1.00 91.25 140 PRO A C 1
ATOM 1100 O O . PRO A 1 140 ? 41.586 36.339 -87.690 1.00 91.25 140 PRO A O 1
ATOM 1103 N N . VAL A 1 141 ? 40.755 36.011 -89.756 1.00 90.94 141 VAL A N 1
ATOM 1104 C CA . VAL A 1 141 ? 41.305 34.655 -89.901 1.00 90.94 141 VAL A CA 1
ATOM 1105 C C . VAL A 1 141 ? 42.828 34.749 -89.931 1.00 90.94 141 VAL A C 1
ATOM 1107 O O . VAL A 1 141 ? 43.383 35.389 -90.825 1.00 90.94 141 VAL A O 1
ATOM 1110 N N . ASP A 1 142 ? 43.477 34.130 -88.950 1.00 88.31 142 ASP A N 1
ATOM 1111 C CA . ASP A 1 142 ? 44.925 34.007 -88.881 1.00 88.31 142 ASP A CA 1
ATOM 1112 C C . ASP A 1 142 ? 45.326 32.608 -89.359 1.00 88.31 142 ASP A C 1
ATOM 1114 O O . ASP A 1 142 ? 45.043 31.602 -88.711 1.00 88.31 142 ASP A O 1
ATOM 1118 N N . TYR A 1 143 ? 45.959 32.544 -90.528 1.00 88.00 143 TYR A N 1
ATOM 1119 C CA . TYR A 1 143 ? 46.431 31.287 -91.109 1.00 88.00 143 TYR A CA 1
ATOM 1120 C C . TYR A 1 143 ? 47.730 30.777 -90.465 1.00 88.00 143 TYR A C 1
ATOM 1122 O O . TYR A 1 143 ? 48.176 29.699 -90.838 1.00 88.00 143 TYR A O 1
ATOM 1130 N N . SER A 1 144 ? 48.314 31.525 -89.518 1.00 87.19 144 SER A N 1
ATOM 1131 C CA . SER A 1 144 ? 49.571 31.190 -88.835 1.00 87.19 144 SER A CA 1
ATOM 1132 C C . SER A 1 144 ? 49.409 30.721 -87.381 1.00 87.19 144 SER A C 1
ATOM 1134 O O . SER A 1 144 ? 50.385 30.287 -86.773 1.00 87.19 144 SER A O 1
ATOM 1136 N N . GLU A 1 145 ? 48.190 30.725 -86.814 1.00 89.94 145 GLU A N 1
ATOM 1137 C CA . GLU A 1 145 ? 47.921 30.333 -85.409 1.00 89.94 145 GLU A CA 1
ATOM 1138 C C . GLU A 1 145 ? 48.383 28.905 -85.054 1.00 89.94 145 GLU A C 1
ATOM 1140 O O . GLU A 1 145 ? 48.610 28.596 -83.884 1.00 89.94 145 GLU A O 1
ATOM 1145 N N . LEU A 1 146 ? 48.530 28.031 -86.055 1.00 88.94 146 LEU A N 1
ATOM 1146 C CA . LEU A 1 146 ? 48.953 26.639 -85.890 1.00 88.94 146 LEU A CA 1
ATOM 1147 C C . LEU A 1 146 ? 50.341 26.349 -86.478 1.00 88.94 146 LEU A C 1
ATOM 1149 O O . LEU A 1 146 ? 50.763 25.195 -86.461 1.00 88.94 146 LEU A O 1
ATOM 1153 N N . ASP A 1 147 ? 51.076 27.357 -86.957 1.00 86.81 147 ASP A N 1
ATOM 1154 C CA . ASP A 1 147 ? 52.400 27.161 -87.574 1.00 86.81 147 ASP A CA 1
ATOM 1155 C C . ASP A 1 147 ? 53.433 26.582 -86.595 1.00 86.81 147 ASP A C 1
ATOM 1157 O O . ASP A 1 147 ? 54.402 25.944 -87.007 1.00 86.81 147 ASP A O 1
ATOM 1161 N N . ASP A 1 148 ? 53.225 26.777 -85.293 1.00 86.25 148 ASP A N 1
ATOM 1162 C CA . ASP A 1 148 ? 54.077 26.231 -84.233 1.00 86.25 148 ASP A CA 1
ATOM 1163 C C . ASP A 1 148 ? 53.597 24.853 -83.723 1.00 86.25 148 ASP A C 1
ATOM 1165 O O . ASP A 1 148 ? 54.216 24.262 -82.836 1.00 86.25 148 ASP A O 1
ATOM 1169 N N . VAL A 1 149 ? 52.510 24.305 -84.281 1.00 88.19 149 VAL A N 1
ATOM 1170 C CA . VAL A 1 149 ? 51.968 22.986 -83.925 1.00 88.19 149 VAL A CA 1
ATOM 1171 C C . VAL A 1 149 ? 52.386 21.951 -84.977 1.00 88.19 149 VAL A C 1
ATOM 1173 O O . VAL A 1 149 ? 51.840 21.887 -86.074 1.00 88.19 149 VAL A O 1
ATOM 1176 N N . GLY A 1 150 ? 53.342 21.081 -84.633 1.00 86.50 150 GLY A N 1
ATOM 1177 C CA . GLY A 1 150 ? 53.836 20.024 -85.527 1.00 86.50 150 GLY A CA 1
ATOM 1178 C C . GLY A 1 150 ? 54.967 20.498 -86.450 1.00 86.50 150 GLY A C 1
ATOM 1179 O O . GLY A 1 150 ? 55.930 21.092 -85.979 1.00 86.50 150 GLY A O 1
ATOM 1180 N N . HIS A 1 151 ? 54.878 20.202 -87.752 1.00 82.75 151 HIS A N 1
ATOM 1181 C CA . HIS A 1 151 ? 55.857 20.625 -88.769 1.00 82.75 151 HIS A CA 1
ATOM 1182 C C . HIS A 1 151 ? 55.269 21.748 -89.637 1.00 82.75 151 HIS A C 1
ATOM 1184 O O . HIS A 1 151 ? 55.040 21.562 -90.833 1.00 82.75 151 HIS A O 1
ATOM 1190 N N . GLY A 1 152 ? 54.942 22.884 -89.019 1.00 78.19 152 GLY A N 1
ATOM 1191 C CA . GLY A 1 152 ? 54.331 24.011 -89.723 1.00 78.19 152 GLY A CA 1
ATOM 1192 C C . GLY A 1 152 ? 55.271 24.658 -90.744 1.00 78.19 152 GLY A C 1
ATOM 1193 O O . GLY A 1 152 ? 56.493 24.686 -90.578 1.00 78.19 152 GLY A O 1
ATOM 1194 N N . ILE A 1 153 ? 54.687 25.179 -91.825 1.00 75.12 153 ILE A N 1
ATOM 1195 C CA . ILE A 1 153 ? 55.399 25.879 -92.898 1.00 75.12 153 ILE A CA 1
ATOM 1196 C C . ILE A 1 153 ? 55.098 27.366 -92.751 1.00 75.12 153 ILE A C 1
ATOM 1198 O O . ILE A 1 153 ? 54.037 27.837 -93.150 1.00 75.12 153 ILE A O 1
ATOM 1202 N N . LYS A 1 154 ? 56.058 28.115 -92.206 1.00 79.62 154 LYS A N 1
ATOM 1203 C CA . LYS A 1 154 ? 55.943 29.570 -92.075 1.00 79.62 154 LYS A CA 1
ATOM 1204 C C . LYS A 1 154 ? 56.101 30.209 -93.451 1.00 79.62 154 LYS A C 1
ATOM 1206 O O . LYS A 1 154 ? 57.143 30.053 -94.091 1.00 79.62 154 LYS A O 1
ATOM 1211 N N . LEU A 1 155 ? 55.085 30.940 -93.908 1.00 68.75 155 LEU A N 1
ATOM 1212 C CA . LEU A 1 155 ? 55.178 31.750 -95.124 1.00 68.75 155 LEU A CA 1
ATOM 1213 C C . LEU A 1 155 ? 56.225 32.852 -94.891 1.00 68.75 155 LEU A C 1
ATOM 1215 O O . LEU A 1 155 ? 55.982 33.818 -94.170 1.00 68.75 155 LEU A O 1
ATOM 1219 N N . SER A 1 156 ? 57.420 32.695 -95.463 1.00 56.75 156 SER A N 1
ATOM 1220 C CA . SER A 1 156 ? 58.487 33.695 -95.382 1.00 56.75 156 SER A CA 1
ATOM 1221 C C . SER A 1 156 ? 58.022 35.017 -95.999 1.00 56.75 156 SER A C 1
ATOM 1223 O O . SER A 1 156 ? 57.599 35.057 -97.154 1.00 56.75 156 SER A O 1
ATOM 1225 N N . SER A 1 157 ? 58.112 36.099 -95.234 1.00 52.00 157 SER A N 1
ATOM 1226 C CA . SER A 1 157 ? 57.749 37.454 -95.641 1.00 52.00 157 SER A CA 1
ATOM 1227 C C . SER A 1 157 ? 58.573 37.959 -96.836 1.00 52.00 157 SER A C 1
ATOM 1229 O O . SER A 1 157 ? 59.801 37.958 -96.796 1.00 52.00 157 SER A O 1
ATOM 1231 N N . GLN A 1 158 ? 57.904 38.493 -97.866 1.00 41.28 158 GLN A N 1
ATOM 1232 C CA . GLN A 1 158 ? 58.488 39.473 -98.793 1.00 41.28 158 GLN A CA 1
ATOM 1233 C C . GLN A 1 158 ? 57.453 40.535 -99.239 1.00 41.28 158 GLN A C 1
ATOM 1235 O O . GLN A 1 158 ? 56.250 40.275 -99.191 1.00 41.28 158 GLN A O 1
ATOM 1240 N N . PRO A 1 159 ? 57.904 41.760 -99.585 1.00 46.50 159 PRO A N 1
ATOM 1241 C CA . PRO A 1 159 ? 57.120 42.993 -99.480 1.00 46.50 159 PRO A CA 1
ATOM 1242 C C . PRO A 1 159 ? 56.365 43.412 -100.760 1.00 46.50 159 PRO A C 1
ATOM 1244 O O . PRO A 1 159 ? 56.801 43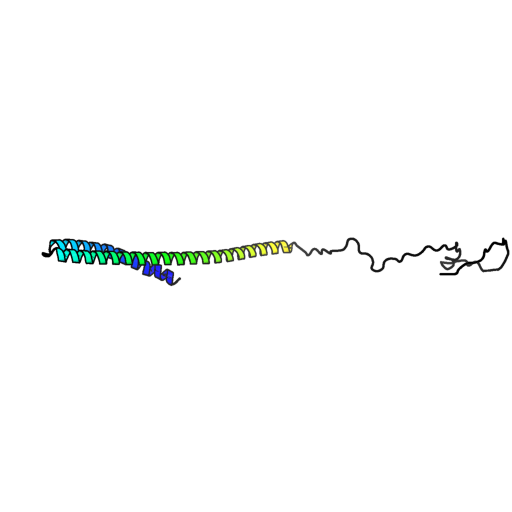.134 -101.868 1.00 46.50 159 PRO A O 1
ATOM 1247 N N . ASN A 1 160 ? 55.324 44.234 -100.547 1.00 46.75 160 ASN A N 1
ATOM 1248 C CA . ASN A 1 160 ? 54.728 45.253 -101.436 1.00 46.75 160 ASN A CA 1
ATOM 1249 C C . ASN A 1 160 ? 54.074 44.868 -102.781 1.00 46.75 160 ASN A C 1
ATOM 1251 O O . ASN A 1 160 ? 54.750 44.537 -103.744 1.00 46.75 160 ASN A O 1
ATOM 1255 N N . ALA A 1 161 ? 52.773 45.177 -102.891 1.00 39.97 161 ALA A N 1
ATOM 1256 C CA . ALA A 1 161 ? 52.141 46.046 -103.911 1.00 39.97 161 ALA A CA 1
ATOM 1257 C C . ALA A 1 161 ? 50.620 46.037 -103.630 1.00 39.97 161 ALA A C 1
ATOM 1259 O O . ALA A 1 161 ? 49.997 44.988 -103.616 1.00 39.97 161 ALA A O 1
ATOM 1260 N N . GLY A 1 162 ? 49.959 47.125 -103.244 1.00 38.25 162 GLY A N 1
ATOM 1261 C CA . GLY A 1 162 ? 49.771 48.308 -104.074 1.00 38.25 162 GLY A CA 1
ATOM 1262 C C . GLY A 1 162 ? 48.287 48.463 -104.455 1.00 38.25 162 GLY A C 1
ATOM 1263 O O . GLY A 1 162 ? 47.867 48.040 -105.520 1.00 38.25 162 GLY A O 1
ATOM 1264 N N . THR A 1 163 ? 47.540 49.142 -103.573 1.00 43.22 163 THR A N 1
ATOM 1265 C CA . THR A 1 163 ? 46.450 50.116 -103.846 1.00 43.22 163 THR A CA 1
ATOM 1266 C C . THR A 1 163 ? 45.102 49.698 -104.461 1.00 43.22 163 THR A C 1
ATOM 1268 O O . THR A 1 163 ? 45.039 49.368 -105.631 1.00 43.22 163 THR A O 1
ATOM 1271 N N . VAL A 1 164 ? 44.005 50.006 -103.742 1.00 44.25 164 VAL A N 1
ATOM 1272 C CA . VAL A 1 164 ? 43.039 51.063 -104.141 1.00 44.25 164 VAL A CA 1
ATOM 1273 C C . VAL A 1 164 ? 42.558 51.807 -102.884 1.00 44.25 164 VAL A C 1
ATOM 1275 O O . VAL A 1 164 ? 41.847 51.261 -102.044 1.00 44.25 164 VAL A O 1
ATOM 1278 N N . ARG A 1 165 ? 42.952 53.079 -102.756 1.00 42.47 165 ARG A N 1
ATOM 1279 C CA . ARG A 1 165 ? 42.353 54.065 -101.842 1.00 42.47 165 ARG A CA 1
ATOM 1280 C C . ARG A 1 165 ? 41.157 54.722 -102.544 1.00 42.47 165 ARG A C 1
ATOM 1282 O O . ARG A 1 165 ? 41.303 55.163 -103.679 1.00 42.47 165 ARG A O 1
ATOM 1289 N N . ARG A 1 166 ? 40.036 54.908 -101.840 1.00 40.09 166 ARG A N 1
ATOM 1290 C CA . ARG A 1 166 ? 39.068 55.990 -102.112 1.00 40.09 166 ARG A CA 1
ATOM 1291 C C . ARG A 1 166 ? 39.002 56.912 -100.881 1.00 40.09 166 ARG A C 1
ATOM 1293 O O . ARG A 1 166 ? 38.671 56.417 -99.806 1.00 40.09 166 ARG A O 1
ATOM 1300 N N . PRO A 1 167 ? 39.332 58.212 -100.996 1.00 43.12 167 PRO A N 1
ATOM 1301 C CA . PRO A 1 167 ? 39.007 59.231 -99.989 1.00 43.12 167 PRO A CA 1
ATOM 1302 C C . PRO A 1 167 ? 37.537 59.664 -100.187 1.00 43.12 167 PRO A C 1
ATOM 1304 O O . PRO A 1 167 ? 36.973 59.419 -101.249 1.00 43.12 167 PRO A O 1
ATOM 1307 N N . SER A 1 168 ? 36.809 60.325 -99.292 1.00 38.19 168 SER A N 1
ATOM 1308 C CA . SER A 1 168 ? 36.970 60.792 -97.910 1.00 38.19 168 SER A CA 1
ATOM 1309 C C . SER A 1 168 ? 35.621 61.413 -97.518 1.00 38.19 168 SER A C 1
ATOM 1311 O O . SER A 1 168 ? 34.976 61.993 -98.387 1.00 38.19 168 SER A O 1
ATOM 1313 N N . SER A 1 169 ? 35.277 61.455 -96.232 1.00 36.50 169 SER A N 1
ATOM 1314 C CA . SER A 1 169 ? 34.718 62.678 -95.632 1.00 36.50 169 SER A CA 1
ATOM 1315 C C . SER A 1 169 ? 34.814 62.580 -94.113 1.00 36.50 169 SER A C 1
ATOM 1317 O O . SER A 1 169 ? 33.981 61.958 -93.457 1.00 36.50 169 SER A O 1
ATOM 1319 N N . ALA A 1 170 ? 35.865 63.182 -93.562 1.00 40.00 170 ALA A N 1
ATOM 1320 C CA . ALA A 1 170 ? 35.899 63.556 -92.161 1.00 40.00 170 ALA A CA 1
ATOM 1321 C C . ALA A 1 170 ? 35.085 64.847 -92.009 1.00 40.00 170 ALA A C 1
ATOM 1323 O O . ALA A 1 170 ? 35.426 65.861 -92.615 1.00 40.00 170 ALA A O 1
ATOM 1324 N N . SER A 1 171 ? 34.024 64.808 -91.207 1.00 36.72 171 SER A N 1
ATOM 1325 C CA . SER A 1 171 ? 33.394 66.004 -90.655 1.00 36.72 171 SER A CA 1
ATOM 1326 C C . SER A 1 171 ? 33.825 66.159 -89.200 1.00 36.72 171 SER A C 1
ATOM 1328 O O . SER A 1 171 ? 33.693 65.257 -88.375 1.00 36.72 171 SER A O 1
ATOM 1330 N N . THR A 1 172 ? 34.402 67.321 -88.950 1.00 39.53 172 THR A N 1
ATOM 1331 C CA . THR A 1 172 ? 35.074 67.794 -87.748 1.00 39.53 172 THR A CA 1
ATOM 1332 C C . THR A 1 172 ? 34.167 67.875 -86.512 1.00 39.53 172 THR A C 1
ATOM 1334 O O . THR A 1 172 ? 33.015 68.277 -86.597 1.00 39.53 172 THR A O 1
ATOM 1337 N N . LYS A 1 173 ? 34.770 67.521 -85.368 1.00 38.84 173 LYS A N 1
ATOM 1338 C CA . LYS A 1 173 ? 34.523 67.901 -83.960 1.00 38.84 173 LYS A CA 1
ATOM 1339 C C . LYS A 1 173 ? 33.290 68.761 -83.614 1.00 38.84 173 LYS A C 1
ATOM 1341 O O . LYS A 1 173 ? 33.162 69.883 -84.096 1.00 38.84 173 LYS A O 1
ATOM 1346 N N . LYS A 1 174 ? 32.633 68.375 -82.511 1.00 34.50 174 LYS A N 1
ATOM 1347 C CA . LYS A 1 174 ? 32.529 69.237 -81.315 1.00 34.50 174 LYS A CA 1
ATOM 1348 C C . LYS A 1 174 ? 32.333 68.412 -80.035 1.00 34.50 174 LYS A C 1
ATOM 1350 O O . LYS A 1 174 ? 31.321 67.748 -79.859 1.00 34.50 174 LYS A O 1
ATOM 1355 N N . SER A 1 175 ? 33.339 68.470 -79.170 1.00 39.59 175 SER A N 1
ATOM 1356 C CA . SER A 1 175 ? 33.226 68.392 -77.710 1.00 39.59 175 SER A CA 1
ATOM 1357 C C . SER A 1 175 ? 33.221 69.829 -77.152 1.00 39.59 175 SER A C 1
ATOM 1359 O O . SER A 1 175 ? 33.628 70.732 -77.888 1.00 39.59 175 SER A O 1
ATOM 1361 N N . LEU A 1 176 ? 32.860 69.984 -75.868 1.00 37.22 176 LEU A N 1
ATOM 1362 C CA . LEU A 1 176 ? 32.665 71.198 -75.035 1.00 37.22 176 LEU A CA 1
ATOM 1363 C C . LEU A 1 176 ? 31.215 71.717 -75.005 1.00 37.22 176 LEU A C 1
ATOM 1365 O O . LEU A 1 176 ? 30.619 71.902 -76.062 1.00 37.22 176 LEU A O 1
ATOM 1369 N N . ASP A 1 177 ? 30.596 72.062 -73.874 1.00 36.41 177 ASP A N 1
ATOM 1370 C CA . ASP A 1 177 ? 30.927 71.969 -72.439 1.00 36.41 177 ASP A CA 1
ATOM 1371 C C . ASP A 1 177 ? 29.625 72.261 -71.666 1.00 36.41 177 ASP A C 1
ATOM 1373 O O . ASP A 1 177 ? 28.931 73.227 -71.991 1.00 36.41 177 ASP A O 1
ATOM 1377 N N . THR A 1 178 ? 29.290 71.449 -70.662 1.00 42.16 178 THR A N 1
ATOM 1378 C CA . THR A 1 178 ? 28.943 71.852 -69.279 1.00 42.16 178 THR A CA 1
ATOM 1379 C C . THR A 1 178 ? 28.796 70.609 -68.414 1.00 42.16 178 THR A C 1
ATOM 1381 O O . THR A 1 178 ? 28.205 69.618 -68.897 1.00 42.16 178 THR A O 1
#

Secondary structure (DSSP, 8-state):
-HHHHHIIIIIHHHHHHHHHHHHHHHHHHHHHHHHHHHH-S-HHHHHHHHHHHHHHHHHHHHHHHHHHHHHHHHHHHHHHHHHHHHHHHHHHHHHHHHHHHHHHHHHHHHHT----------S----SSPPPPPPP------TTTTTTTTT------------------PPP------

Radius of gyration: 61.43 Å; chains: 1; bounding box: 91×82×159 Å

Organism: NCBI:txid59560

Foldseek 3Di:
DVLLCCLVVPQLVVLVVQLVVLVVVVVVLVVCLVVCCVPDPPNVVSVVVNVVVVVVSVVSNVVSVVSNVVSVVVSVVVVVVVVVVVVVVVVVVVVVVVVVVVVVVCVVVVVVDDDDDDDDDDPDDDDPDDDDDDDDDDDDDDPCPCQVPDPRDDDDDDDDDDDDDDDDDDDDDDDDDD

InterPro domains:
  IPR000727 Target SNARE coiled-coil homology domain [PS50192] (45-107)
  IPR012849 Abl-interactor, homeo-domain homologous domain [PF07815] (93-161)
  IPR028457 ABI family [PTHR10460] (1-171)

Sequence (178 aa):
MAELQMLLDQEIPQGRNALLESHNNLKKVSSYCAQHYLEDPNKKAALDETKNFTTQSLASVAYQINTLASNMLHMLDIQAAQLANMDSAINNISQTVDIHKEKVARREIGLLTTNKIITRSHQIVAPTNPDRPVKYVRKPVDYSELDDVGHGIKLSSQPNAGTVRRPSSASTKKSLDT